Protein AF-A0A538NHU9-F1 (afdb_monomer_lite)

Secondary structure (DSSP, 8-state):
--SSSSSHHHHHHHHHHHHHHHHS-SHHHHHHHHHHHHHHHHHHHHHHHHHHHHHHHHHHHHHHHHGGGS-HHHHHHHTTGGGSS-HHHHHHHHHHHHHTTSPPTTTTTTTTTS-GGGHHHHHHHHHHSTT--TTSTTHHHHHHHHHHHHTTPPPPS--HHHHHHHHHHH--

Sequence (172 aa):
MNAFILVMVPLLAGAGVFLVRWFVSPYPIYMQIRRELDTLTDAKQDERAKAVEGCFERSAAVLKQHGSVLLPFHALSRAEGHRLESNEEVAEVCNLIHGAGYDHPFEGISPGYVPEKDWLSFLKYVKHGPNIDPEQGRDYIDAADRWRQDHDYPLPPDDAGYVSLVERTLLR

pLDDT: mean 80.62, std 16.64, range [37.94, 96.88]

Structure (mmCIF, N/CA/C/O backbone):
data_AF-A0A538NHU9-F1
#
_entry.id   AF-A0A538NHU9-F1
#
loop_
_atom_site.group_PDB
_atom_site.id
_atom_site.type_symbol
_atom_site.label_atom_id
_atom_site.label_alt_id
_atom_site.label_comp_id
_atom_site.label_asym_id
_atom_site.label_entity_id
_atom_site.label_seq_id
_atom_site.pdbx_PDB_ins_code
_atom_site.Cartn_x
_atom_site.Cartn_y
_atom_site.Cartn_z
_atom_site.occupancy
_atom_site.B_iso_or_equiv
_atom_site.auth_seq_id
_atom_site.auth_comp_id
_atom_site.auth_asym_id
_atom_site.auth_atom_id
_atom_site.pdbx_PDB_model_num
ATOM 1 N N . MET A 1 1 ? -32.900 39.779 76.997 1.00 39.31 1 MET A N 1
ATOM 2 C CA . MET A 1 1 ? -32.757 40.525 75.727 1.00 39.31 1 MET A CA 1
ATOM 3 C C . MET A 1 1 ? -31.577 39.970 74.931 1.00 39.31 1 MET A C 1
ATOM 5 O O . MET A 1 1 ? -30.434 40.210 75.280 1.00 39.31 1 MET A O 1
ATOM 9 N N . ASN A 1 2 ? -31.898 39.137 73.938 1.00 46.47 2 ASN A N 1
ATOM 10 C CA . ASN A 1 2 ? -31.288 38.937 72.613 1.00 46.47 2 ASN A CA 1
ATOM 11 C C . ASN A 1 2 ? -29.815 39.334 72.367 1.00 46.47 2 ASN A C 1
ATOM 13 O O . ASN A 1 2 ? -29.564 40.280 71.630 1.00 46.47 2 ASN A O 1
ATOM 17 N N . ALA A 1 3 ? -28.850 38.550 72.858 1.00 47.34 3 ALA A N 1
ATOM 18 C CA . ALA A 1 3 ? -27.457 38.623 72.379 1.00 47.34 3 ALA A CA 1
ATOM 19 C C . ALA A 1 3 ? -26.961 37.335 71.686 1.00 47.34 3 ALA A C 1
ATOM 21 O O . ALA A 1 3 ? -25.994 37.377 70.935 1.00 47.34 3 ALA A O 1
ATOM 22 N N . PHE A 1 4 ? -27.639 36.196 71.868 1.00 39.75 4 PHE A N 1
ATOM 23 C CA . PHE A 1 4 ? -27.183 34.907 71.320 1.00 39.75 4 PHE A CA 1
ATOM 24 C C . PHE A 1 4 ? -27.689 34.585 69.906 1.00 39.75 4 PHE A C 1
ATOM 26 O O . PHE A 1 4 ? -27.124 33.728 69.234 1.00 39.75 4 PHE A O 1
ATOM 33 N N . ILE A 1 5 ? -28.723 35.280 69.422 1.00 43.34 5 ILE A N 1
ATOM 34 C CA . ILE A 1 5 ? -29.344 34.981 68.118 1.00 43.34 5 ILE A CA 1
ATOM 35 C C . ILE A 1 5 ? -28.567 35.620 66.947 1.00 43.34 5 ILE A C 1
ATOM 37 O O . ILE A 1 5 ? -28.675 35.166 65.814 1.00 43.34 5 ILE A O 1
ATOM 41 N N . LEU A 1 6 ? -27.713 36.618 67.203 1.00 43.97 6 LEU A N 1
ATOM 42 C CA . LEU A 1 6 ? -27.019 37.376 66.149 1.00 43.97 6 LEU A CA 1
ATOM 43 C C . LEU A 1 6 ? -25.653 36.810 65.724 1.00 43.97 6 LEU A C 1
ATOM 45 O O . LEU A 1 6 ? -25.142 37.210 64.684 1.00 43.97 6 LEU A O 1
ATOM 49 N N . VAL A 1 7 ? -25.075 35.861 66.470 1.00 41.50 7 VAL A N 1
ATOM 50 C CA . VAL A 1 7 ? -23.736 35.304 66.164 1.00 41.50 7 VAL A CA 1
ATOM 51 C C . VAL A 1 7 ? -23.804 33.967 65.411 1.00 41.50 7 VAL A C 1
ATOM 53 O O . VAL A 1 7 ? -22.845 33.581 64.750 1.00 41.50 7 VAL A O 1
ATOM 56 N N . MET A 1 8 ? -24.946 33.271 65.433 1.00 37.94 8 MET A N 1
ATOM 57 C CA . MET A 1 8 ? -25.092 31.969 64.758 1.00 37.94 8 MET A CA 1
ATOM 58 C C . MET A 1 8 ? -25.470 32.064 63.273 1.00 37.94 8 MET A C 1
ATOM 60 O O . MET A 1 8 ? -25.275 31.108 62.526 1.00 37.94 8 MET A O 1
ATOM 64 N N . VAL A 1 9 ? -25.974 33.212 62.814 1.00 44.16 9 VAL A N 1
ATOM 65 C CA . VAL A 1 9 ? -26.428 33.380 61.422 1.00 44.16 9 VAL A CA 1
ATOM 66 C C . VAL A 1 9 ? -25.270 33.504 60.408 1.00 44.16 9 VAL A C 1
ATOM 68 O O . VAL A 1 9 ? -25.383 32.908 59.337 1.00 44.16 9 VAL A O 1
ATOM 71 N N . PRO A 1 10 ? -24.124 34.164 60.694 1.00 44.53 10 PRO A N 1
ATOM 72 C CA . PRO A 1 10 ? -23.045 34.268 59.703 1.00 44.53 10 PRO A CA 1
ATOM 73 C C . PRO A 1 10 ? -22.237 32.972 59.520 1.00 44.53 10 PRO A C 1
ATOM 75 O O . PRO A 1 10 ? -21.690 32.738 58.445 1.00 44.53 10 PRO A O 1
ATOM 78 N N . LEU A 1 11 ? -22.158 32.116 60.548 1.00 45.56 11 LEU A N 1
ATOM 79 C CA . LEU A 1 11 ? -21.316 30.910 60.520 1.00 45.56 11 LEU A CA 1
ATOM 80 C C . LEU A 1 11 ? -21.948 29.740 59.750 1.00 45.56 11 LEU A C 1
ATOM 82 O O . LEU A 1 11 ? -21.228 28.944 59.151 1.00 45.56 11 LEU A O 1
ATOM 86 N N . LEU A 1 12 ? -23.280 29.662 59.692 1.00 48.00 12 LEU A N 1
ATOM 87 C CA . LEU A 1 12 ? -23.984 28.618 58.934 1.00 48.00 12 LEU A CA 1
ATOM 88 C C . LEU A 1 12 ? -24.098 28.936 57.433 1.00 48.00 12 LEU A C 1
ATOM 90 O O . LEU A 1 12 ? -24.125 28.018 56.616 1.00 48.00 12 LEU A O 1
ATOM 94 N N . ALA A 1 13 ? -24.090 30.217 57.049 1.00 49.75 13 ALA A N 1
ATOM 95 C CA . ALA A 1 13 ? -24.134 30.622 55.642 1.00 49.75 13 ALA A CA 1
ATOM 96 C C . ALA A 1 13 ? -22.802 30.370 54.902 1.00 49.75 13 ALA A C 1
ATOM 98 O O . ALA A 1 13 ? -22.808 30.045 53.716 1.00 49.75 13 ALA A O 1
ATOM 99 N N . GLY A 1 14 ? -21.660 30.463 55.596 1.00 46.00 14 GLY A N 1
ATOM 100 C CA . GLY A 1 14 ? -20.335 30.210 55.010 1.00 46.00 14 GLY A CA 1
ATOM 101 C C . GLY A 1 14 ? -20.019 28.725 54.791 1.00 46.00 14 GLY A C 1
ATOM 102 O O . GLY A 1 14 ? -19.407 28.365 53.786 1.00 46.00 14 GLY A O 1
ATOM 103 N N . ALA A 1 15 ? -20.480 27.845 55.685 1.00 47.72 15 ALA A N 1
ATOM 104 C CA . ALA A 1 15 ? -20.242 26.402 55.578 1.00 47.72 15 ALA A CA 1
ATOM 105 C C . ALA A 1 15 ? -21.036 25.746 54.430 1.00 47.72 15 ALA A C 1
ATOM 107 O O . ALA A 1 15 ? -20.557 24.798 53.807 1.00 47.72 15 ALA A O 1
ATOM 108 N N . GLY A 1 16 ? -22.218 26.281 54.100 1.00 47.41 16 GLY A N 1
ATOM 109 C CA . GLY A 1 16 ? -23.036 25.790 52.988 1.00 47.41 16 GLY A CA 1
ATOM 110 C C . GLY A 1 16 ? -22.384 25.999 51.617 1.00 47.41 16 GLY A C 1
ATOM 111 O O . GLY A 1 16 ? -22.405 25.100 50.781 1.00 47.41 16 GLY A O 1
ATOM 112 N N . VAL A 1 17 ? -21.734 27.145 51.393 1.00 50.47 17 VAL A N 1
ATOM 113 C CA . VAL A 1 17 ? -21.107 27.469 50.095 1.00 50.47 17 VAL A CA 1
ATOM 114 C C . VAL A 1 17 ? -19.841 26.637 49.848 1.00 50.47 17 VAL A C 1
ATOM 116 O O . VAL A 1 17 ? -19.588 26.216 48.718 1.00 50.47 17 VAL A O 1
ATOM 119 N N . PHE A 1 18 ? -19.077 26.323 50.900 1.00 40.81 18 PHE A N 1
ATOM 120 C CA . PHE A 1 18 ? -17.883 25.476 50.789 1.00 40.81 18 PHE A CA 1
ATOM 121 C C . PHE A 1 18 ? -18.207 23.994 50.547 1.00 40.81 18 PHE A C 1
ATOM 123 O O . PHE A 1 18 ? -17.476 23.326 49.817 1.00 40.81 18 PHE A O 1
ATOM 130 N N . LEU A 1 19 ? -19.320 23.481 51.081 1.00 46.28 19 LEU A N 1
ATOM 131 C CA . LEU A 1 19 ? -19.721 22.087 50.857 1.00 46.28 19 LEU A CA 1
ATOM 132 C C . LEU A 1 19 ? -20.309 21.855 49.458 1.00 46.28 19 LEU A C 1
ATOM 134 O O . LEU A 1 19 ? -20.048 20.812 48.863 1.00 46.28 19 LEU A O 1
ATOM 138 N N . VAL A 1 20 ? -21.010 22.835 48.876 1.00 48.41 20 VAL A N 1
ATOM 139 C CA . VAL A 1 20 ? -21.551 22.726 47.505 1.00 48.41 20 VAL A CA 1
ATOM 140 C C . VAL A 1 20 ? -20.434 22.660 46.452 1.00 48.41 20 VAL A C 1
ATOM 142 O O . VAL A 1 20 ? -20.573 21.960 45.451 1.00 48.41 20 VAL A O 1
ATOM 145 N N . ARG A 1 21 ? -19.289 23.317 46.690 1.00 45.94 21 ARG A N 1
ATOM 146 C CA . ARG A 1 21 ? -18.124 23.276 45.785 1.00 45.94 21 ARG A CA 1
ATOM 147 C C . ARG A 1 21 ? -17.360 21.941 45.838 1.00 45.94 21 ARG A C 1
ATOM 149 O O . ARG A 1 21 ? -16.655 21.633 44.885 1.00 45.94 21 ARG A O 1
ATOM 156 N N . TRP A 1 22 ? -17.502 21.160 46.914 1.00 47.59 22 TRP A N 1
ATOM 157 C CA . TRP A 1 22 ? -16.793 19.885 47.112 1.00 47.59 22 TRP A CA 1
ATOM 158 C C . TRP A 1 22 ? -17.661 18.648 46.814 1.00 47.59 22 TRP A C 1
ATOM 160 O O . TRP A 1 22 ? -17.131 17.604 46.442 1.00 47.59 22 TRP A O 1
ATOM 170 N N . PHE A 1 23 ? -18.994 18.750 46.941 1.00 46.00 23 PHE A N 1
ATOM 171 C CA . PHE A 1 23 ? -19.915 17.615 46.749 1.00 46.00 23 PHE A CA 1
ATOM 172 C C . PHE A 1 23 ? -20.328 17.340 45.299 1.00 46.00 23 PHE A C 1
ATOM 174 O O . PHE A 1 23 ? -20.816 16.247 45.008 1.00 46.00 23 PHE A O 1
ATOM 181 N N . VAL A 1 24 ? -20.098 18.270 44.366 1.00 53.88 24 VAL A N 1
ATOM 182 C CA . VAL A 1 24 ? -20.153 17.949 42.933 1.00 53.88 24 VAL A CA 1
ATOM 183 C C . VAL A 1 24 ? -18.843 17.253 42.587 1.00 53.88 24 VAL A C 1
ATOM 185 O O . VAL A 1 24 ? -17.919 17.854 42.045 1.00 53.88 24 VAL A O 1
ATOM 188 N N . SER A 1 25 ? -18.737 15.985 42.989 1.00 52.72 25 SER A N 1
ATOM 189 C CA . SER A 1 25 ? -17.649 15.119 42.557 1.00 52.72 25 SER A CA 1
ATOM 190 C C . SER A 1 25 ? -17.543 15.244 41.032 1.00 52.72 25 SER A C 1
ATOM 192 O O . SER A 1 25 ? -18.542 15.033 40.343 1.00 52.72 25 SER A O 1
ATOM 194 N N . PRO A 1 26 ? -16.377 15.596 40.469 1.00 64.25 26 PRO A N 1
ATOM 195 C CA . PRO A 1 26 ? -16.193 15.640 39.021 1.00 64.25 26 PRO A CA 1
ATOM 196 C C . PRO A 1 26 ? -16.264 14.240 38.392 1.00 64.25 26 PRO A C 1
ATOM 198 O O . PRO A 1 26 ? -16.202 14.112 37.177 1.00 64.25 26 PRO A O 1
ATOM 201 N N . TYR A 1 27 ? -16.414 13.185 39.199 1.00 72.06 27 TYR A N 1
ATOM 202 C CA . TYR A 1 27 ? -16.446 11.793 38.772 1.00 72.06 27 TYR A CA 1
ATOM 203 C C . TYR A 1 27 ? -17.583 11.439 37.795 1.00 72.06 27 TYR A C 1
ATOM 205 O O . TYR A 1 27 ? -17.269 10.863 36.761 1.00 72.06 27 TYR A O 1
ATOM 213 N N . PRO A 1 28 ? -18.872 11.773 38.022 1.00 77.75 28 PRO A N 1
ATOM 214 C CA . PRO A 1 28 ? -19.931 11.585 37.024 1.00 77.75 28 PRO A CA 1
ATOM 215 C C . PRO A 1 28 ? -19.646 12.298 35.698 1.00 77.75 28 PRO A C 1
ATOM 217 O O . PRO A 1 28 ? -19.844 11.701 34.645 1.00 77.75 28 PRO A O 1
ATOM 220 N N . ILE A 1 29 ? -19.128 13.531 35.743 1.00 79.50 29 ILE A N 1
ATOM 221 C CA . ILE A 1 29 ? -18.766 14.300 34.541 1.00 79.50 29 ILE A CA 1
ATOM 222 C C . ILE A 1 29 ? -17.595 13.620 33.818 1.00 79.50 29 ILE A C 1
ATOM 224 O O . ILE A 1 29 ? -17.654 13.394 32.617 1.00 79.50 29 ILE A O 1
ATOM 228 N N . TYR A 1 30 ? -16.558 13.217 34.553 1.00 79.31 30 TYR A N 1
ATOM 229 C CA . TYR A 1 30 ? -15.419 12.467 34.026 1.00 79.31 30 TYR A CA 1
ATOM 230 C C . TYR A 1 30 ? -15.839 11.121 33.417 1.00 79.31 30 TYR A C 1
ATOM 232 O O . TYR A 1 30 ? -15.390 10.779 32.331 1.00 79.31 30 TYR A O 1
ATOM 240 N N . MET A 1 31 ? -16.719 10.367 34.081 1.00 84.31 31 MET A N 1
ATOM 241 C CA . MET A 1 31 ? -17.234 9.089 33.580 1.00 84.31 31 MET A CA 1
ATOM 242 C C . MET A 1 31 ? -18.098 9.271 32.331 1.00 84.31 31 MET A C 1
ATOM 244 O O . MET A 1 31 ? -18.058 8.418 31.450 1.00 84.31 31 MET A O 1
ATOM 248 N N . GLN A 1 32 ? -18.857 10.366 32.235 1.00 85.00 32 GLN A N 1
ATOM 249 C CA . GLN A 1 32 ? -19.596 10.708 31.022 1.00 85.00 32 GLN A CA 1
ATOM 250 C C . GLN A 1 32 ? -18.643 11.049 29.871 1.00 85.00 32 GLN A C 1
ATOM 252 O O . GLN A 1 32 ? -18.757 10.444 28.812 1.00 85.00 32 GLN A O 1
ATOM 257 N N . ILE A 1 33 ? -17.656 11.923 30.101 1.00 83.62 33 ILE A N 1
ATOM 258 C CA . ILE A 1 33 ? -16.632 12.273 29.101 1.00 83.62 33 ILE A CA 1
ATOM 259 C C . ILE A 1 33 ? -15.869 11.026 28.649 1.00 83.62 33 ILE A C 1
ATOM 261 O O . ILE A 1 33 ? -15.608 10.855 27.464 1.00 83.62 33 ILE A O 1
ATOM 265 N N . ARG A 1 34 ? -15.527 10.132 29.582 1.00 84.81 34 ARG A N 1
ATOM 266 C CA . ARG A 1 34 ? -14.839 8.880 29.269 1.00 84.81 34 ARG A CA 1
ATOM 267 C C . ARG A 1 34 ? -15.693 7.973 28.389 1.00 84.81 34 ARG A C 1
ATOM 269 O O . ARG A 1 34 ? -15.190 7.489 27.392 1.00 84.81 34 ARG A O 1
ATOM 276 N N . ARG A 1 35 ? -16.980 7.800 28.708 1.00 83.88 35 ARG A N 1
ATOM 277 C CA . ARG A 1 35 ? -17.905 7.023 27.867 1.00 83.88 35 ARG A CA 1
ATOM 278 C C . ARG A 1 35 ? -18.077 7.636 26.483 1.00 83.88 35 ARG A C 1
ATOM 280 O O . ARG A 1 35 ? -18.072 6.900 25.511 1.00 83.88 35 ARG A O 1
ATOM 287 N N . GLU A 1 36 ? -18.218 8.957 26.389 1.00 86.19 36 GLU A N 1
ATOM 288 C CA . GLU A 1 36 ? -18.297 9.651 25.099 1.00 86.19 36 GLU A CA 1
ATOM 289 C C . GLU A 1 36 ? -17.011 9.431 24.286 1.00 86.19 36 GLU A C 1
ATOM 291 O O . GLU A 1 36 ? -17.084 9.065 23.115 1.00 86.19 36 GLU A O 1
ATOM 296 N N . LEU A 1 37 ? -15.838 9.547 24.915 1.00 87.81 37 LEU A N 1
ATOM 297 C CA . LEU A 1 37 ? -14.551 9.271 24.276 1.00 87.81 37 LEU A CA 1
ATOM 298 C C . LEU A 1 37 ? -14.424 7.810 23.824 1.00 87.81 37 LEU A C 1
ATOM 300 O O . LEU A 1 37 ? -13.960 7.567 22.712 1.00 87.81 37 LEU A O 1
ATOM 304 N N . ASP A 1 38 ? -14.863 6.858 24.648 1.00 86.56 38 ASP A N 1
ATOM 305 C CA . ASP A 1 38 ? -14.876 5.433 24.308 1.00 86.56 38 ASP A CA 1
ATOM 306 C C . ASP A 1 38 ? -15.790 5.197 23.089 1.00 86.56 38 ASP A C 1
ATOM 308 O O . ASP A 1 38 ? -15.345 4.639 22.093 1.00 86.56 38 ASP A O 1
ATOM 312 N N . THR A 1 39 ? -17.015 5.744 23.079 1.00 87.94 39 THR A N 1
ATOM 313 C CA . THR A 1 39 ? -17.939 5.601 21.934 1.00 87.94 39 THR A CA 1
ATOM 314 C C . THR A 1 39 ? -17.425 6.244 20.647 1.00 87.94 39 THR A C 1
ATOM 316 O O . THR A 1 39 ? -17.648 5.711 19.563 1.00 87.94 39 THR A O 1
ATOM 319 N N . LEU A 1 40 ? -16.726 7.380 20.744 1.00 86.00 40 LEU A N 1
ATOM 320 C CA . LEU A 1 40 ? -16.084 8.018 19.594 1.00 86.00 40 LEU A CA 1
ATOM 321 C C . LEU A 1 40 ? -14.907 7.184 19.082 1.00 86.00 40 LEU A C 1
ATOM 323 O O . LEU A 1 40 ? -14.675 7.126 17.877 1.00 86.00 40 LEU A O 1
ATOM 327 N N . THR A 1 41 ? -14.173 6.541 19.991 1.00 86.44 41 THR A N 1
ATOM 328 C CA . THR A 1 41 ? -13.062 5.650 19.644 1.00 86.44 41 THR A CA 1
ATOM 329 C C . THR A 1 41 ? -13.579 4.407 18.926 1.00 86.44 41 THR A C 1
ATOM 331 O O . THR A 1 41 ? -13.057 4.082 17.863 1.00 86.44 41 THR A O 1
ATOM 334 N N . ASP A 1 42 ? -14.634 3.776 19.444 1.00 89.62 42 ASP A N 1
ATOM 335 C CA . ASP A 1 42 ? -15.276 2.610 18.826 1.00 89.62 42 ASP A CA 1
ATOM 336 C C . ASP A 1 42 ? -15.832 2.957 17.437 1.00 89.62 42 ASP A C 1
ATOM 338 O O . ASP A 1 42 ? -15.538 2.276 16.457 1.00 89.62 42 ASP A O 1
ATOM 342 N N . ALA A 1 43 ? -16.557 4.076 17.315 1.00 89.25 43 ALA A N 1
ATOM 343 C CA . ALA A 1 43 ? -17.087 4.530 16.029 1.00 89.25 43 ALA A CA 1
ATOM 344 C C . ALA A 1 43 ? -15.971 4.791 15.005 1.00 89.25 43 ALA A C 1
ATOM 346 O O . ALA A 1 43 ? -16.094 4.410 13.842 1.00 89.25 43 ALA A O 1
ATOM 347 N N . LYS A 1 44 ? -14.854 5.389 15.439 1.00 88.69 44 LYS A N 1
ATOM 348 C CA . LYS A 1 44 ? -13.698 5.621 14.569 1.00 88.69 44 LYS A CA 1
ATOM 349 C C . LYS A 1 44 ? -13.022 4.314 14.145 1.00 88.69 44 LYS A C 1
ATOM 351 O O . LYS A 1 44 ? -12.579 4.199 13.005 1.00 88.69 44 LYS A O 1
ATOM 356 N N . GLN A 1 45 ? -12.936 3.329 15.039 1.00 88.94 45 GLN A N 1
ATOM 357 C CA . GLN A 1 45 ? -12.415 2.003 14.700 1.00 88.94 45 GLN A CA 1
ATOM 358 C C . GLN A 1 45 ? -13.299 1.301 13.664 1.00 88.94 45 GLN A C 1
ATOM 360 O O . GLN A 1 45 ? -12.770 0.752 12.699 1.00 88.94 45 GLN A O 1
ATOM 365 N N . ASP A 1 46 ? -14.622 1.383 13.810 1.00 91.12 46 ASP A N 1
ATOM 366 C CA . ASP A 1 46 ? -15.575 0.828 12.843 1.00 91.12 46 ASP A CA 1
ATOM 367 C C . ASP A 1 46 ? -15.468 1.504 11.467 1.00 91.12 46 ASP A C 1
ATOM 369 O O . ASP A 1 46 ? -15.545 0.838 10.431 1.00 91.12 46 ASP A O 1
ATOM 373 N N . GLU A 1 47 ? -15.298 2.828 11.428 1.00 91.69 47 GLU A N 1
ATOM 374 C CA . GLU A 1 47 ? -15.091 3.573 10.180 1.00 91.69 47 GLU A CA 1
ATOM 375 C C . GLU A 1 47 ? -13.788 3.170 9.490 1.00 91.69 47 GLU A C 1
ATOM 377 O O . GLU A 1 47 ? -13.794 2.881 8.290 1.00 91.69 47 GLU A O 1
ATOM 382 N N . ARG A 1 48 ? -12.696 3.061 10.255 1.00 91.19 48 ARG A N 1
ATOM 383 C CA . ARG A 1 48 ? -11.412 2.563 9.756 1.00 91.19 48 ARG A CA 1
ATOM 384 C C . ARG A 1 48 ? -11.540 1.149 9.188 1.00 91.19 48 ARG A C 1
ATOM 386 O O . ARG A 1 48 ? -11.080 0.900 8.076 1.00 91.19 48 ARG A O 1
ATOM 393 N N . ALA A 1 49 ? -12.176 0.233 9.919 1.00 92.12 49 ALA A N 1
ATOM 394 C CA . ALA A 1 49 ? -12.347 -1.150 9.477 1.00 92.12 49 ALA A CA 1
ATOM 395 C C . ALA A 1 49 ? -13.103 -1.218 8.140 1.00 92.12 49 ALA A C 1
ATOM 397 O O . ALA A 1 49 ? -12.662 -1.897 7.215 1.00 92.12 49 ALA A O 1
ATOM 398 N N . LYS A 1 50 ? -14.178 -0.432 7.990 1.00 93.88 50 LYS A N 1
ATOM 399 C CA . LYS A 1 50 ? -14.926 -0.320 6.726 1.00 93.88 50 LYS A CA 1
ATOM 400 C C . LYS A 1 50 ? -14.090 0.275 5.594 1.00 93.88 50 LYS A C 1
ATOM 402 O O . LYS A 1 50 ? -14.229 -0.152 4.448 1.00 93.88 50 LYS A O 1
ATOM 407 N N . ALA A 1 51 ? -13.249 1.268 5.885 1.00 93.56 51 ALA A N 1
ATOM 408 C CA . ALA A 1 51 ? -12.377 1.882 4.888 1.00 93.56 51 ALA A CA 1
ATOM 409 C C . ALA A 1 51 ? -11.327 0.886 4.369 1.00 93.56 51 ALA A C 1
ATOM 411 O O . ALA A 1 51 ? -11.155 0.756 3.153 1.00 93.56 51 ALA A O 1
ATOM 412 N N . VAL A 1 52 ? -10.687 0.148 5.280 1.00 95.50 52 VAL A N 1
ATOM 413 C CA . VAL A 1 52 ? -9.722 -0.917 4.972 1.00 95.50 52 VAL A CA 1
ATOM 414 C C . VAL A 1 52 ? -10.388 -2.033 4.170 1.00 95.50 52 VAL A C 1
ATOM 416 O O . VAL A 1 52 ? -9.929 -2.347 3.071 1.00 95.50 52 VAL A O 1
ATOM 419 N N . GLU A 1 53 ? -11.494 -2.590 4.669 1.00 95.12 53 GLU A N 1
ATOM 420 C CA . GLU A 1 53 ? -12.221 -3.680 4.011 1.00 95.12 53 GLU A CA 1
ATOM 421 C C . GLU A 1 53 ? -12.689 -3.263 2.614 1.00 95.12 53 GLU A C 1
ATOM 423 O O . GLU A 1 53 ? -12.387 -3.936 1.629 1.00 95.12 53 GLU A O 1
ATOM 428 N N . GLY A 1 54 ? -13.318 -2.092 2.487 1.00 94.44 54 GLY A N 1
ATOM 429 C CA . GLY A 1 54 ? -13.774 -1.589 1.195 1.00 94.44 54 GLY A CA 1
ATOM 430 C C . GLY A 1 54 ? -12.629 -1.335 0.207 1.00 94.44 54 GLY A C 1
ATOM 431 O O . GLY A 1 54 ? -12.787 -1.563 -0.994 1.00 94.44 54 GLY A O 1
ATOM 432 N N . CYS A 1 55 ? -11.469 -0.863 0.676 1.00 96.12 55 CYS A N 1
ATOM 433 C CA . CYS A 1 55 ? -10.279 -0.695 -0.165 1.00 96.12 55 CYS A CA 1
ATOM 434 C C . CYS A 1 55 ? -9.722 -2.048 -0.632 1.00 96.12 55 CYS A C 1
ATOM 436 O O . CYS A 1 55 ? -9.411 -2.223 -1.816 1.00 96.12 55 CYS A O 1
ATOM 438 N N . PHE A 1 56 ? -9.656 -3.026 0.270 1.00 96.44 56 PHE A N 1
ATOM 439 C CA . PHE A 1 56 ? -9.250 -4.387 -0.054 1.00 96.44 56 PHE A CA 1
ATOM 440 C C . PHE A 1 56 ? -10.190 -5.030 -1.080 1.00 96.44 56 PHE A C 1
ATOM 442 O O . PHE A 1 56 ? -9.714 -5.526 -2.099 1.00 96.44 56 PHE A O 1
ATOM 449 N N . GLU A 1 57 ? -11.508 -4.967 -0.880 1.00 95.81 57 GLU A N 1
ATOM 450 C CA . GLU A 1 57 ? -12.490 -5.549 -1.802 1.00 95.81 57 GLU A CA 1
ATOM 451 C C . GLU A 1 57 ? -12.363 -4.974 -3.216 1.00 95.81 57 GLU A C 1
ATOM 453 O O . GLU A 1 57 ? -12.346 -5.721 -4.200 1.00 95.81 57 GLU A O 1
ATOM 458 N N . ARG A 1 58 ? -12.207 -3.648 -3.334 1.00 95.31 58 ARG A N 1
ATOM 459 C CA . ARG A 1 58 ? -11.967 -2.988 -4.627 1.00 95.31 58 ARG A CA 1
ATOM 460 C C . ARG A 1 58 ? -10.647 -3.437 -5.253 1.00 95.31 58 ARG A C 1
ATOM 462 O O . ARG A 1 58 ? -10.618 -3.738 -6.446 1.00 95.31 58 ARG A O 1
ATOM 469 N N . SER A 1 59 ? -9.577 -3.535 -4.462 1.00 92.50 59 SER A N 1
ATOM 470 C CA . SER A 1 59 ? -8.264 -4.003 -4.932 1.00 92.50 59 SER A CA 1
ATOM 471 C C . SER A 1 59 ? -8.341 -5.442 -5.447 1.00 92.50 59 SER A C 1
ATOM 473 O O . SER A 1 59 ? -7.890 -5.743 -6.554 1.00 92.50 59 SER A O 1
ATOM 475 N N . ALA A 1 60 ? -8.974 -6.330 -4.680 1.00 91.75 60 ALA A N 1
ATOM 476 C CA . ALA A 1 60 ? -9.166 -7.730 -5.030 1.00 91.75 60 ALA A CA 1
ATOM 477 C C . ALA A 1 60 ? -10.039 -7.889 -6.284 1.00 91.75 60 ALA A C 1
ATOM 479 O O . ALA A 1 60 ? -9.731 -8.712 -7.147 1.00 91.75 60 ALA A O 1
ATOM 480 N N . ALA A 1 61 ? -11.093 -7.080 -6.436 1.00 92.19 61 ALA A N 1
ATOM 481 C CA . ALA A 1 61 ? -11.926 -7.078 -7.637 1.00 92.19 61 ALA A CA 1
ATOM 482 C C . ALA A 1 61 ? -11.117 -6.704 -8.891 1.00 92.19 61 ALA A C 1
ATOM 484 O O . ALA A 1 61 ? -11.206 -7.395 -9.910 1.00 92.19 61 ALA A O 1
ATOM 485 N N . VAL A 1 62 ? -10.275 -5.670 -8.796 1.00 89.75 62 VAL A N 1
ATOM 486 C CA . VAL A 1 62 ? -9.376 -5.246 -9.879 1.00 89.75 62 VAL A CA 1
ATOM 487 C C . VAL A 1 62 ? -8.374 -6.354 -10.230 1.00 89.75 62 VAL A C 1
ATOM 489 O O . VAL A 1 62 ? -8.207 -6.685 -11.407 1.00 89.75 62 VAL A O 1
ATOM 492 N N . LEU A 1 63 ? -7.752 -6.983 -9.229 1.00 89.19 63 LEU A N 1
ATOM 493 C CA . LEU A 1 63 ? -6.810 -8.088 -9.441 1.00 89.19 63 LEU A CA 1
ATOM 494 C C . LEU A 1 63 ? -7.478 -9.309 -10.070 1.00 89.19 63 LEU A C 1
ATOM 496 O O . LEU A 1 63 ? -6.928 -9.922 -10.982 1.00 89.19 63 LEU A O 1
ATOM 500 N N . LYS A 1 64 ? -8.692 -9.647 -9.638 1.00 88.81 64 LYS A N 1
ATOM 501 C CA . LYS A 1 64 ? -9.459 -10.759 -10.202 1.00 88.81 64 LYS A CA 1
ATOM 502 C C . LYS A 1 64 ? -9.845 -10.510 -11.660 1.00 88.81 64 LYS A C 1
ATOM 504 O O . LYS A 1 64 ? -9.826 -11.446 -12.456 1.00 88.81 64 LYS A O 1
ATOM 509 N N . GLN A 1 65 ? -10.184 -9.271 -12.015 1.00 85.25 65 GLN A N 1
ATOM 510 C CA . GLN A 1 65 ? -10.581 -8.907 -13.375 1.00 85.25 65 GLN A CA 1
ATOM 511 C C . GLN A 1 65 ? -9.404 -8.925 -14.359 1.00 85.25 65 GLN A C 1
ATOM 513 O O . GLN A 1 65 ? -9.570 -9.352 -15.500 1.00 85.25 65 GLN A O 1
ATOM 518 N N . HIS A 1 66 ? -8.228 -8.462 -13.931 1.00 77.62 66 HIS A N 1
ATOM 519 C CA . HIS A 1 66 ? -7.053 -8.321 -14.799 1.00 77.62 66 HIS A CA 1
ATOM 520 C C . HIS A 1 66 ? -6.030 -9.462 -14.660 1.00 77.62 66 HIS A C 1
ATOM 522 O O . HIS A 1 66 ? -5.061 -9.524 -15.421 1.00 77.62 66 HIS A O 1
ATOM 528 N N . GLY A 1 67 ? -6.258 -10.388 -13.725 1.00 70.25 67 GLY A N 1
ATOM 529 C CA . GLY A 1 67 ? -5.448 -11.582 -13.521 1.00 70.25 67 GLY A CA 1
ATOM 530 C C . GLY A 1 67 ? -3.979 -11.259 -13.257 1.00 70.25 67 GLY A C 1
ATOM 531 O O . GLY A 1 67 ? -3.637 -10.274 -12.608 1.00 70.25 67 GLY A O 1
ATOM 532 N N . SER A 1 68 ? -3.091 -12.088 -13.802 1.00 66.06 68 SER A N 1
ATOM 533 C CA . SER A 1 68 ? -1.645 -11.957 -13.626 1.00 66.06 68 SER A CA 1
ATOM 534 C C . SER A 1 68 ? -1.017 -10.828 -14.439 1.00 66.06 68 SER A C 1
ATOM 536 O O . SER A 1 68 ? 0.200 -10.764 -14.471 1.00 66.06 68 SER A O 1
ATOM 538 N N . VAL A 1 69 ? -1.771 -9.987 -15.151 1.00 72.12 69 VAL A N 1
ATOM 539 C CA . VAL A 1 69 ? -1.187 -8.895 -15.953 1.00 72.12 69 VAL A CA 1
ATOM 540 C C . VAL A 1 69 ? -0.935 -7.675 -15.072 1.00 72.12 69 VAL A C 1
ATOM 542 O O . VAL A 1 69 ? 0.133 -7.067 -15.130 1.00 72.12 69 VAL A O 1
ATOM 545 N N . LEU A 1 70 ? -1.883 -7.359 -14.191 1.00 77.75 70 LEU A N 1
ATOM 546 C CA . LEU A 1 70 ? -1.800 -6.195 -13.322 1.00 77.75 70 LEU A CA 1
ATOM 547 C C . LEU A 1 70 ? -0.961 -6.496 -12.072 1.00 77.75 70 LEU A C 1
ATOM 549 O O . LEU A 1 70 ? -1.087 -7.562 -11.470 1.00 77.75 70 LEU A O 1
ATOM 553 N N . LEU A 1 71 ? -0.102 -5.557 -11.675 1.00 86.38 71 LEU A N 1
ATOM 554 C CA . LEU A 1 71 ? 0.609 -5.646 -10.405 1.00 86.38 71 LEU A CA 1
ATOM 555 C C . LEU A 1 71 ? -0.295 -5.222 -9.234 1.00 86.38 71 LEU A C 1
ATOM 557 O O . LEU A 1 71 ? -1.115 -4.313 -9.399 1.00 86.38 71 LEU A O 1
ATOM 561 N N . PRO A 1 72 ? -0.122 -5.819 -8.040 1.00 89.75 72 PRO A N 1
ATOM 562 C CA . PRO A 1 72 ? -0.874 -5.447 -6.838 1.00 89.75 72 PRO A CA 1
ATOM 563 C C . PRO A 1 72 ? -0.793 -3.966 -6.457 1.00 89.75 72 PRO A C 1
ATOM 565 O O . PRO A 1 72 ? -1.789 -3.419 -5.987 1.00 89.75 72 PRO A O 1
ATOM 568 N N . PHE A 1 73 ? 0.321 -3.281 -6.746 1.00 91.81 73 PHE A N 1
ATOM 569 C CA . PHE A 1 73 ? 0.420 -1.828 -6.558 1.00 91.81 73 PHE A CA 1
ATOM 570 C C . PHE A 1 73 ? -0.636 -1.055 -7.363 1.00 91.81 73 PHE A C 1
ATOM 572 O O . PHE A 1 73 ? -1.332 -0.195 -6.825 1.00 91.81 73 PHE A O 1
ATOM 579 N N . HIS A 1 74 ? -0.807 -1.384 -8.647 1.00 90.19 74 HIS A N 1
ATOM 580 C CA . HIS A 1 74 ? -1.790 -0.713 -9.502 1.00 90.19 74 HIS A CA 1
ATOM 581 C C . HIS A 1 74 ? -3.214 -0.963 -9.007 1.00 90.19 74 HIS A C 1
ATOM 583 O O . HIS A 1 74 ? -4.053 -0.065 -9.053 1.00 90.19 74 HIS A O 1
ATOM 589 N N . ALA A 1 75 ? -3.491 -2.175 -8.517 1.00 90.44 75 ALA A N 1
ATOM 590 C CA . ALA A 1 75 ? -4.787 -2.502 -7.940 1.00 90.44 75 ALA A CA 1
ATOM 591 C C . ALA A 1 75 ? -5.082 -1.668 -6.692 1.00 90.44 75 ALA A C 1
ATOM 593 O O . ALA A 1 75 ? -6.152 -1.070 -6.611 1.00 90.44 75 ALA A O 1
ATOM 594 N N . LEU A 1 76 ? -4.113 -1.566 -5.777 1.00 93.75 76 LEU A N 1
ATOM 595 C CA . LEU A 1 76 ? -4.210 -0.725 -4.585 1.00 93.75 76 LEU A CA 1
ATOM 596 C C . LEU A 1 76 ? -4.424 0.751 -4.951 1.00 93.75 76 LEU A C 1
ATOM 598 O O . LEU A 1 76 ? -5.255 1.438 -4.354 1.00 93.75 76 LEU A O 1
ATOM 602 N N . SER A 1 77 ? -3.706 1.243 -5.961 1.00 91.81 77 SER A N 1
ATOM 603 C CA . SER A 1 77 ? -3.833 2.629 -6.406 1.00 91.81 77 SER A CA 1
ATOM 604 C C . SER A 1 77 ? -5.211 2.925 -7.015 1.00 91.81 77 SER A C 1
ATOM 606 O O . SER A 1 77 ? -5.866 3.895 -6.620 1.00 91.81 77 SER A O 1
ATOM 608 N N . ARG A 1 78 ? -5.710 2.039 -7.893 1.00 90.38 78 ARG A N 1
ATOM 609 C CA . ARG A 1 78 ? -7.063 2.113 -8.483 1.00 90.38 78 ARG A CA 1
ATOM 610 C C . ARG A 1 78 ? -8.175 1.968 -7.448 1.00 90.38 78 ARG A C 1
ATOM 612 O O . ARG A 1 78 ? -9.236 2.562 -7.602 1.00 90.38 78 ARG A O 1
ATOM 619 N N . ALA A 1 79 ? -7.939 1.200 -6.387 1.00 91.62 79 ALA A N 1
ATOM 620 C CA . ALA A 1 79 ? -8.868 1.035 -5.273 1.00 91.62 79 ALA A CA 1
ATOM 621 C C . ALA A 1 79 ? -8.931 2.246 -4.327 1.00 91.62 79 ALA A C 1
ATOM 623 O O . ALA A 1 79 ? -9.664 2.211 -3.333 1.00 91.62 79 ALA A O 1
ATOM 624 N N . GLU A 1 80 ? -8.213 3.318 -4.672 1.00 91.44 80 GLU A N 1
ATOM 625 C CA . GLU A 1 80 ? -8.116 4.562 -3.922 1.00 91.44 80 GLU A CA 1
ATOM 626 C C . GLU A 1 80 ? -7.348 4.430 -2.599 1.00 91.44 80 GLU A C 1
ATOM 628 O O . GLU A 1 80 ? -7.658 5.124 -1.634 1.00 91.44 80 GLU A O 1
ATOM 633 N N . GLY A 1 81 ? -6.293 3.604 -2.546 1.00 91.94 81 GLY A N 1
ATOM 634 C CA . GLY A 1 81 ? -5.455 3.461 -1.344 1.00 91.94 81 GLY A CA 1
ATOM 635 C C . GLY A 1 81 ? -4.881 4.785 -0.806 1.00 91.94 81 GLY A C 1
ATOM 636 O O . GLY A 1 81 ? -4.647 4.919 0.389 1.00 91.94 81 GLY A O 1
ATOM 637 N N . HIS A 1 82 ? -4.737 5.809 -1.656 1.00 93.00 82 HIS A N 1
ATOM 638 C CA . HIS A 1 82 ? -4.326 7.166 -1.267 1.00 93.00 82 HIS A CA 1
ATOM 639 C C . HIS A 1 82 ? -5.348 7.918 -0.383 1.00 93.00 82 HIS A C 1
ATOM 641 O O . HIS A 1 82 ? -4.999 8.956 0.187 1.00 93.00 82 HIS A O 1
ATOM 647 N N . ARG A 1 83 ? -6.600 7.440 -0.290 1.00 93.38 83 ARG A N 1
ATOM 648 C CA . ARG A 1 83 ? -7.676 8.028 0.534 1.00 93.38 83 ARG A CA 1
ATOM 649 C C . ARG A 1 83 ? -7.738 7.463 1.954 1.00 93.38 83 ARG A C 1
ATOM 651 O O . ARG A 1 83 ? -8.520 7.982 2.743 1.00 93.38 83 ARG A O 1
ATOM 658 N N . LEU A 1 84 ? -6.941 6.441 2.272 1.00 94.56 84 LEU A N 1
ATOM 659 C CA . LEU A 1 84 ? -6.802 5.934 3.640 1.00 94.56 84 LEU A CA 1
ATOM 660 C C . LEU A 1 84 ? -6.207 7.017 4.557 1.00 94.56 84 LEU A C 1
ATOM 662 O O . LEU A 1 84 ? -5.528 7.946 4.098 1.00 94.56 84 LEU A O 1
ATOM 666 N N . GLU A 1 85 ? -6.486 6.924 5.854 1.00 93.69 85 GLU A N 1
ATOM 667 C CA . GLU A 1 85 ? -6.124 7.964 6.819 1.00 93.69 85 GLU A CA 1
ATOM 668 C C . GLU A 1 85 ? -4.702 7.802 7.354 1.00 93.69 85 GLU A C 1
ATOM 670 O O . GLU A 1 85 ? -4.074 8.795 7.737 1.00 93.69 85 GLU A O 1
ATOM 675 N N . SER A 1 86 ? -4.173 6.575 7.365 1.00 95.06 86 SER A N 1
ATOM 676 C CA . SER A 1 86 ? -2.882 6.280 7.986 1.00 95.06 86 SER A CA 1
ATOM 677 C C . SER A 1 86 ? -2.068 5.204 7.259 1.00 95.06 86 SER A C 1
ATOM 679 O O . SER A 1 86 ? -2.586 4.443 6.441 1.00 95.06 86 SER A O 1
ATOM 681 N N . ASN A 1 87 ? -0.764 5.135 7.555 1.00 94.94 87 ASN A N 1
ATOM 682 C CA . ASN A 1 87 ? 0.096 4.072 7.025 1.00 94.94 87 ASN A CA 1
ATOM 683 C C . ASN A 1 87 ? -0.298 2.700 7.583 1.00 94.94 87 ASN A C 1
ATOM 685 O O . ASN A 1 87 ? -0.162 1.707 6.879 1.00 94.94 87 ASN A O 1
ATOM 689 N N . GLU A 1 88 ? -0.822 2.641 8.810 1.00 95.25 88 GLU A N 1
ATOM 690 C 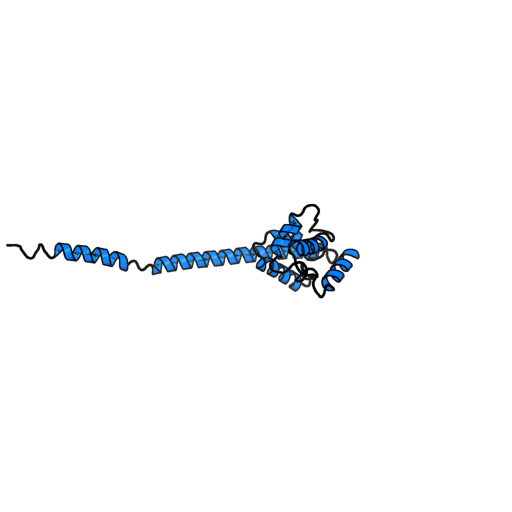CA . GLU A 1 88 ? -1.306 1.398 9.413 1.00 95.25 88 GLU A CA 1
ATOM 691 C C . GLU A 1 88 ? -2.486 0.821 8.623 1.00 95.25 88 GLU A C 1
ATOM 693 O O . GLU A 1 88 ? -2.541 -0.385 8.411 1.00 95.25 88 GLU A O 1
ATOM 698 N N . GLU A 1 89 ? -3.400 1.667 8.139 1.00 95.75 89 GLU A N 1
ATOM 699 C CA . GLU A 1 89 ? -4.488 1.234 7.253 1.00 95.75 89 GLU A CA 1
ATOM 700 C C . GLU A 1 89 ? -3.960 0.727 5.908 1.00 95.75 89 GLU A C 1
ATOM 702 O O . GLU A 1 89 ? -4.409 -0.306 5.413 1.00 95.75 89 GLU A O 1
ATOM 707 N N . VAL A 1 90 ? -2.977 1.420 5.321 1.00 96.88 90 VAL A N 1
ATOM 708 C CA . VAL A 1 90 ? -2.335 0.981 4.070 1.00 96.88 90 VAL A CA 1
ATOM 709 C C . VAL A 1 90 ? -1.652 -0.371 4.264 1.00 96.88 90 VAL A C 1
ATOM 711 O O . VAL A 1 90 ? -1.808 -1.257 3.423 1.00 96.88 90 VAL A O 1
ATOM 714 N N . ALA A 1 91 ? -0.934 -0.554 5.371 1.00 96.38 91 ALA A N 1
ATOM 715 C CA . ALA A 1 91 ? -0.275 -1.808 5.707 1.00 96.38 91 ALA A CA 1
ATOM 716 C C . ALA A 1 91 ? -1.286 -2.945 5.885 1.00 96.38 91 ALA A C 1
ATOM 718 O O . ALA A 1 91 ? -1.081 -4.046 5.378 1.00 96.38 91 ALA A O 1
ATOM 719 N N . GLU A 1 92 ? -2.410 -2.671 6.544 1.00 96.56 92 GLU A N 1
ATOM 720 C CA . GLU A 1 92 ? -3.493 -3.633 6.730 1.00 96.56 92 GLU A CA 1
ATOM 721 C C . GLU A 1 92 ? -4.078 -4.097 5.389 1.00 96.56 92 GLU A C 1
ATOM 723 O O . GLU A 1 92 ? -4.157 -5.301 5.139 1.00 96.56 92 GLU A O 1
ATOM 728 N N . VAL A 1 93 ? -4.381 -3.170 4.474 1.00 96.62 93 VAL A N 1
ATOM 729 C CA . VAL A 1 93 ? -4.844 -3.520 3.120 1.00 96.62 93 VAL A CA 1
ATOM 730 C C . VAL A 1 93 ? -3.786 -4.322 2.358 1.00 96.62 93 VAL A C 1
ATOM 732 O O . VAL A 1 93 ? -4.118 -5.326 1.728 1.00 96.62 93 VAL A O 1
ATOM 735 N N . CYS A 1 94 ? -2.511 -3.927 2.423 1.00 96.00 94 CYS A N 1
ATOM 736 C CA . CYS A 1 94 ? -1.423 -4.652 1.762 1.00 96.00 94 CYS A CA 1
ATOM 737 C C . CYS A 1 94 ? -1.290 -6.093 2.278 1.00 96.00 94 CYS A C 1
ATOM 739 O O . CYS A 1 94 ? -1.145 -7.023 1.481 1.00 96.00 94 CYS A O 1
ATOM 741 N N . ASN A 1 95 ? -1.408 -6.286 3.592 1.00 96.38 95 ASN A N 1
ATOM 742 C CA . ASN A 1 95 ? -1.386 -7.601 4.224 1.00 96.38 95 ASN A CA 1
ATOM 743 C C . ASN A 1 95 ? -2.591 -8.455 3.815 1.00 96.38 95 ASN A C 1
ATOM 745 O O . ASN A 1 95 ? -2.426 -9.647 3.564 1.00 96.38 95 ASN A O 1
ATOM 749 N N . LEU A 1 96 ? -3.786 -7.866 3.695 1.00 96.19 96 LEU A N 1
ATOM 750 C CA . LEU A 1 96 ? -4.975 -8.570 3.201 1.00 96.19 96 LEU A CA 1
ATOM 751 C C . LEU A 1 96 ? -4.811 -9.007 1.738 1.00 96.19 96 LEU A C 1
ATOM 753 O O . LEU A 1 96 ? -5.134 -10.145 1.398 1.00 96.19 96 LEU A O 1
ATOM 757 N N . ILE A 1 97 ? -4.260 -8.142 0.878 1.00 93.75 97 ILE A N 1
ATOM 758 C CA . ILE A 1 97 ? -3.947 -8.480 -0.522 1.00 93.75 97 ILE A CA 1
ATOM 759 C C . ILE A 1 97 ? -2.950 -9.641 -0.584 1.00 93.75 97 ILE A C 1
ATOM 761 O O . ILE A 1 97 ? -3.176 -10.607 -1.316 1.00 93.75 97 ILE A O 1
ATOM 765 N N . HIS A 1 98 ? -1.885 -9.582 0.217 1.00 93.31 98 HIS A N 1
ATOM 766 C CA . HIS A 1 98 ? -0.889 -10.646 0.266 1.00 93.31 98 HIS A CA 1
ATOM 767 C C . HIS A 1 98 ? -1.470 -11.962 0.807 1.00 93.31 98 HIS A C 1
ATOM 769 O O . HIS A 1 98 ? -1.284 -13.026 0.217 1.00 93.31 98 HIS A O 1
ATOM 775 N N . GLY A 1 99 ? -2.265 -11.887 1.878 1.00 91.25 99 GLY A N 1
ATOM 776 C CA . GLY A 1 99 ? -2.975 -13.025 2.464 1.00 91.25 99 GLY A CA 1
ATOM 777 C C . GLY A 1 99 ? -3.994 -13.671 1.520 1.00 91.25 99 GLY A C 1
ATOM 778 O O . GLY A 1 99 ? -4.270 -14.863 1.642 1.00 91.25 99 GLY A O 1
ATOM 779 N N . ALA A 1 100 ? -4.506 -12.926 0.537 1.00 89.06 100 ALA A N 1
ATOM 780 C CA . ALA A 1 100 ? -5.351 -13.449 -0.536 1.00 89.06 100 ALA A CA 1
ATOM 781 C C . ALA A 1 100 ? -4.564 -14.185 -1.646 1.00 89.06 100 ALA A C 1
ATOM 783 O O . ALA A 1 100 ? -5.173 -14.685 -2.593 1.00 89.06 100 ALA A O 1
ATOM 784 N N . GLY A 1 101 ? -3.234 -14.285 -1.530 1.00 88.62 101 GLY A N 1
ATOM 785 C CA . GLY A 1 101 ? -2.362 -15.029 -2.443 1.00 88.62 101 GLY A CA 1
ATOM 786 C C . GLY A 1 101 ? -1.746 -14.196 -3.569 1.00 88.62 101 GLY A C 1
ATOM 787 O O . GLY A 1 101 ? -1.225 -14.770 -4.524 1.00 88.62 101 GLY A O 1
ATOM 788 N N . TYR A 1 102 ? -1.813 -12.866 -3.482 1.00 89.56 102 TYR A N 1
ATOM 789 C CA . TYR A 1 102 ? -1.137 -11.959 -4.410 1.00 89.56 102 TYR A CA 1
ATOM 790 C C . TYR A 1 102 ? 0.222 -11.500 -3.856 1.00 89.56 102 TYR A C 1
ATOM 792 O O . TYR A 1 102 ? 0.501 -11.614 -2.661 1.00 89.56 102 TYR A O 1
ATOM 800 N N . ASP A 1 103 ? 1.070 -10.950 -4.723 1.00 90.44 103 ASP A N 1
ATOM 801 C CA . ASP A 1 103 ? 2.311 -10.293 -4.295 1.00 90.44 103 ASP A CA 1
ATOM 802 C C . ASP A 1 103 ? 1.999 -9.075 -3.412 1.00 90.44 103 ASP A C 1
ATOM 804 O O . ASP A 1 103 ? 0.924 -8.466 -3.509 1.00 90.44 103 ASP A O 1
ATOM 808 N N . HIS A 1 104 ? 2.936 -8.697 -2.545 1.00 92.69 104 HIS A N 1
ATOM 809 C CA . HIS A 1 104 ? 2.722 -7.535 -1.688 1.00 92.69 104 HIS A CA 1
ATOM 810 C C . HIS A 1 104 ? 2.741 -6.249 -2.546 1.00 92.69 104 HIS A C 1
ATOM 812 O O . HIS A 1 104 ? 3.644 -6.087 -3.367 1.00 92.69 104 HIS A O 1
ATOM 818 N N . PRO A 1 105 ? 1.802 -5.289 -2.390 1.00 92.56 105 PRO A N 1
ATOM 819 C CA . PRO A 1 105 ? 1.753 -4.094 -3.246 1.00 92.56 105 PRO A CA 1
ATOM 820 C C . PRO A 1 105 ? 3.049 -3.279 -3.287 1.00 92.56 105 PRO A C 1
ATOM 822 O O . PRO A 1 105 ? 3.388 -2.721 -4.323 1.00 92.56 105 PRO A O 1
ATOM 825 N N . PHE A 1 106 ? 3.795 -3.243 -2.185 1.00 92.69 106 PHE A N 1
ATOM 826 C CA . PHE A 1 106 ? 5.091 -2.561 -2.089 1.00 92.69 106 PHE A CA 1
ATOM 827 C C . PHE A 1 106 ? 6.307 -3.491 -2.251 1.00 92.69 106 PHE A C 1
ATOM 829 O O . PHE A 1 106 ? 7.432 -3.093 -1.940 1.00 92.69 106 PHE A O 1
ATOM 836 N N . GLU A 1 107 ? 6.101 -4.730 -2.702 1.00 89.62 107 GLU A N 1
ATOM 837 C CA . GLU A 1 107 ? 7.194 -5.667 -2.961 1.00 89.62 107 GLU A CA 1
ATOM 838 C C . GLU A 1 107 ? 8.194 -5.073 -3.959 1.00 89.62 107 GLU A C 1
ATOM 840 O O . GLU A 1 107 ? 7.814 -4.454 -4.951 1.00 89.62 107 GLU A O 1
ATOM 845 N N . GLY A 1 108 ? 9.484 -5.213 -3.660 1.00 86.44 108 GLY A N 1
ATOM 846 C CA . GLY A 1 108 ? 10.579 -4.691 -4.477 1.00 86.44 108 GLY A CA 1
ATOM 847 C C . GLY A 1 108 ? 10.920 -3.215 -4.249 1.00 86.44 108 GLY A C 1
ATOM 848 O O . GLY A 1 108 ? 12.082 -2.854 -4.386 1.00 86.44 108 GLY A O 1
ATOM 849 N N . ILE A 1 109 ? 9.972 -2.365 -3.837 1.00 89.19 109 ILE A N 1
ATOM 850 C CA . ILE A 1 109 ? 10.249 -0.942 -3.540 1.00 89.19 109 ILE A CA 1
ATOM 851 C C . ILE A 1 109 ? 10.409 -0.656 -2.041 1.00 89.19 109 ILE A C 1
ATOM 853 O O . ILE A 1 109 ? 11.102 0.285 -1.661 1.00 89.19 109 ILE A O 1
ATOM 857 N N . SER A 1 110 ? 9.809 -1.461 -1.167 1.00 89.19 110 SER A N 1
ATOM 858 C CA . SER A 1 110 ? 9.936 -1.317 0.286 1.00 89.19 110 SER A CA 1
ATOM 859 C C . SER A 1 110 ? 10.825 -2.417 0.881 1.00 89.19 110 SER A C 1
ATOM 861 O O . SER A 1 110 ? 10.777 -3.547 0.394 1.00 89.19 110 SER A O 1
ATOM 863 N N . PRO A 1 111 ? 11.642 -2.130 1.916 1.00 87.31 111 PRO A N 1
ATOM 864 C CA . PRO A 1 111 ? 11.800 -0.844 2.610 1.00 87.31 111 PRO A CA 1
ATOM 865 C C . PRO A 1 111 ? 12.806 0.120 1.961 1.00 87.31 111 PRO A C 1
ATOM 867 O O . PRO A 1 111 ? 12.917 1.256 2.412 1.00 87.31 111 PRO A O 1
ATOM 870 N N . GLY A 1 112 ? 13.554 -0.322 0.945 1.00 84.25 112 GLY A N 1
ATOM 871 C CA . GLY A 1 112 ? 14.738 0.386 0.443 1.00 84.25 112 GLY A CA 1
ATOM 872 C C . GLY A 1 112 ? 14.474 1.727 -0.247 1.00 84.25 112 GLY A C 1
ATOM 873 O O . GLY A 1 112 ? 15.215 2.679 -0.026 1.00 84.25 112 GLY A O 1
ATOM 874 N N . TYR A 1 113 ? 13.430 1.813 -1.071 1.00 88.75 113 TYR A N 1
ATOM 875 C CA . TYR A 1 113 ? 13.089 3.021 -1.830 1.00 88.75 113 TYR A CA 1
ATOM 876 C C . TYR A 1 113 ? 11.967 3.806 -1.152 1.00 88.75 113 TYR A C 1
ATOM 878 O O . TYR A 1 113 ? 12.047 5.026 -1.017 1.00 88.75 113 TYR A O 1
ATOM 886 N N . VAL A 1 114 ? 10.938 3.091 -0.688 1.00 93.19 114 VAL A N 1
ATOM 887 C CA . VAL A 1 114 ? 9.798 3.666 0.032 1.00 93.19 114 VAL A CA 1
ATOM 888 C C . VAL A 1 114 ? 9.595 2.909 1.349 1.00 93.19 114 VAL A C 1
ATOM 890 O O . VAL A 1 114 ? 9.041 1.802 1.354 1.00 93.19 114 VAL A O 1
ATOM 893 N N . PRO A 1 115 ? 10.040 3.473 2.484 1.00 92.88 115 PRO A N 1
ATOM 894 C CA . PRO A 1 115 ? 9.801 2.897 3.802 1.00 92.88 115 PRO A CA 1
ATOM 895 C C . PRO A 1 115 ? 8.308 2.861 4.158 1.00 92.88 115 PRO A C 1
ATOM 897 O O . PRO A 1 115 ? 7.542 3.719 3.726 1.00 92.88 115 PRO A O 1
ATOM 900 N N . GLU A 1 116 ? 7.907 1.925 5.020 1.00 94.31 116 GLU A N 1
ATOM 901 C CA . GLU A 1 116 ? 6.508 1.759 5.459 1.00 94.31 116 GLU A CA 1
ATOM 902 C C . GLU A 1 116 ? 5.893 3.030 6.059 1.00 94.31 116 GLU A C 1
ATOM 904 O O . GLU A 1 116 ? 4.749 3.377 5.772 1.00 94.31 116 GLU A O 1
ATOM 909 N N . LYS A 1 117 ? 6.687 3.795 6.815 1.00 94.38 117 LYS A N 1
ATOM 910 C CA . LYS A 1 117 ? 6.279 5.094 7.378 1.00 94.38 117 LYS A CA 1
ATOM 911 C C . LYS A 1 117 ? 5.859 6.136 6.328 1.00 94.38 117 LYS A C 1
ATOM 913 O O . LYS A 1 117 ? 5.222 7.124 6.688 1.00 94.38 117 LYS A O 1
ATOM 918 N N . ASP A 1 118 ? 6.203 5.922 5.060 1.00 95.31 118 ASP A N 1
ATOM 919 C CA . ASP A 1 118 ? 5.959 6.860 3.968 1.00 95.31 118 ASP A CA 1
ATOM 920 C C . ASP A 1 118 ? 4.944 6.334 2.942 1.00 95.31 118 ASP A C 1
ATOM 922 O O . ASP A 1 118 ? 4.642 7.044 1.985 1.00 95.31 118 ASP A O 1
ATOM 926 N N . TRP A 1 119 ? 4.387 5.130 3.112 1.00 96.00 119 TRP A N 1
ATOM 927 C CA . TRP A 1 119 ? 3.522 4.496 2.107 1.00 96.00 119 TRP A CA 1
ATOM 928 C C . TRP A 1 119 ? 2.315 5.346 1.706 1.00 96.00 119 TRP A C 1
ATOM 930 O O . TRP A 1 119 ? 2.057 5.518 0.514 1.00 96.00 119 TRP A O 1
ATOM 940 N N . LEU A 1 120 ? 1.589 5.924 2.664 1.00 96.56 120 LEU A N 1
ATOM 941 C CA . LEU A 1 120 ? 0.433 6.772 2.374 1.00 96.56 120 LEU A CA 1
ATOM 942 C C . LEU A 1 120 ? 0.843 8.061 1.651 1.00 96.5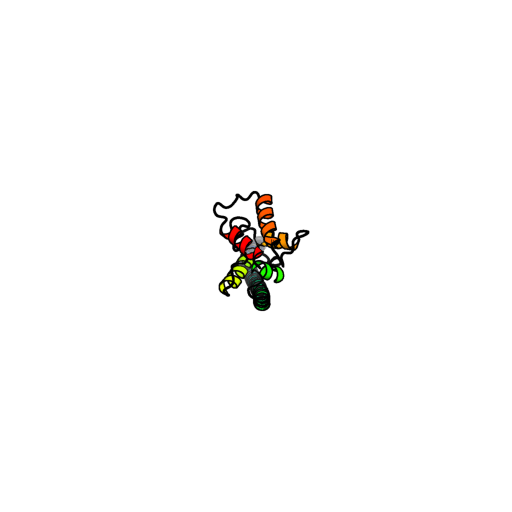6 120 LEU A C 1
ATOM 944 O O . LEU A 1 120 ? 0.180 8.489 0.702 1.00 96.56 120 LEU A O 1
ATOM 948 N N . SER A 1 121 ? 1.937 8.681 2.090 1.00 95.75 121 SER A N 1
ATOM 949 C CA . SER A 1 121 ? 2.481 9.888 1.462 1.00 95.75 121 SER A CA 1
ATOM 950 C C . SER A 1 121 ? 2.924 9.602 0.029 1.00 95.75 121 SER A C 1
ATOM 952 O O . SER A 1 121 ? 2.618 10.377 -0.876 1.00 95.75 121 SER A O 1
ATOM 954 N N . PHE A 1 122 ? 3.552 8.450 -0.193 1.00 95.12 122 PHE 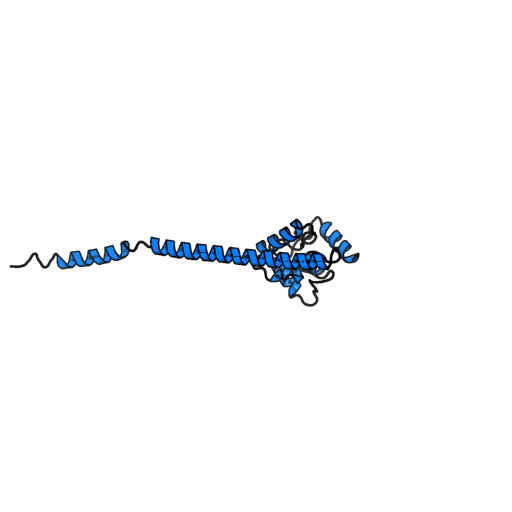A N 1
ATOM 955 C CA . PHE A 1 122 ? 3.941 7.983 -1.511 1.00 95.12 122 PHE A CA 1
ATOM 956 C C . PHE A 1 122 ? 2.725 7.709 -2.404 1.00 95.12 122 PHE A C 1
ATOM 958 O O . PHE A 1 122 ? 2.684 8.186 -3.532 1.00 95.12 122 PHE A O 1
ATOM 965 N N . LEU A 1 123 ? 1.681 7.033 -1.912 1.00 94.12 123 LEU A N 1
ATOM 966 C CA . LEU A 1 123 ? 0.447 6.815 -2.683 1.00 94.12 123 LEU A CA 1
ATOM 967 C C . LEU A 1 123 ? -0.189 8.139 -3.134 1.00 94.12 123 LEU A C 1
ATOM 969 O O . LEU A 1 123 ? -0.636 8.258 -4.276 1.00 94.12 123 LEU A O 1
ATOM 973 N N . LYS A 1 124 ? -0.188 9.156 -2.264 1.00 94.00 124 LYS A N 1
ATOM 974 C CA . LYS A 1 124 ? -0.650 10.512 -2.603 1.00 94.00 124 LYS A CA 1
ATOM 975 C C . LYS A 1 124 ? 0.260 11.180 -3.634 1.00 94.00 124 LYS A C 1
ATOM 977 O O . LYS A 1 124 ? -0.243 11.794 -4.573 1.00 94.00 124 LYS A O 1
ATOM 982 N N . TYR A 1 125 ? 1.576 11.031 -3.493 1.00 91.62 125 TYR A N 1
ATOM 983 C CA . TYR A 1 125 ? 2.557 11.541 -4.451 1.00 91.62 125 TYR A CA 1
ATOM 984 C C . TYR A 1 125 ? 2.365 10.941 -5.844 1.00 91.62 125 TYR A C 1
ATOM 986 O O . TYR A 1 125 ? 2.252 11.684 -6.813 1.00 91.62 125 TYR A O 1
ATOM 994 N N . VAL A 1 126 ? 2.240 9.618 -5.945 1.00 90.44 126 VAL A N 1
ATOM 995 C CA . VAL A 1 126 ? 2.037 8.931 -7.226 1.00 90.44 126 VAL A CA 1
ATOM 996 C C . VAL A 1 126 ? 0.677 9.306 -7.829 1.00 90.44 126 VAL A C 1
ATOM 998 O O . VAL A 1 126 ? 0.595 9.537 -9.031 1.00 90.44 126 VAL A O 1
ATOM 1001 N N . LYS A 1 127 ? -0.389 9.450 -7.022 1.00 89.19 127 LYS A N 1
ATOM 1002 C CA . LYS A 1 127 ? -1.722 9.836 -7.526 1.00 89.19 127 LYS A CA 1
ATOM 1003 C C . LYS A 1 127 ? -1.795 11.267 -8.060 1.00 89.19 127 LYS A C 1
ATOM 1005 O O . LYS A 1 127 ? -2.553 11.527 -8.994 1.00 89.19 127 LYS A O 1
ATOM 1010 N N . HIS A 1 128 ? -1.074 12.195 -7.442 1.00 86.50 128 HIS A N 1
ATOM 1011 C CA . HIS A 1 128 ? -1.132 13.619 -7.783 1.00 86.50 128 HIS A CA 1
ATOM 1012 C C . HIS A 1 128 ? 0.063 14.104 -8.608 1.00 86.50 128 HIS A C 1
ATOM 1014 O O . HIS A 1 128 ? 0.085 15.263 -9.024 1.00 86.50 128 HIS A O 1
ATOM 1020 N N . GLY A 1 129 ? 1.049 13.242 -8.850 1.00 78.50 129 GLY A N 1
ATOM 1021 C CA . GLY A 1 129 ? 2.238 13.578 -9.613 1.00 78.50 129 GLY A CA 1
ATOM 1022 C C . GLY A 1 129 ? 1.918 13.841 -11.089 1.00 78.50 129 GLY A C 1
ATOM 1023 O O . GLY A 1 129 ? 1.190 13.068 -11.714 1.00 78.50 129 GLY A O 1
ATOM 1024 N N . PRO A 1 130 ? 2.454 14.920 -11.686 1.00 69.75 130 PRO A N 1
ATOM 1025 C CA . PRO A 1 130 ? 2.311 15.146 -13.117 1.00 69.75 130 PRO A CA 1
ATOM 1026 C C . PRO A 1 130 ? 3.069 14.059 -13.890 1.00 69.75 130 PRO A C 1
ATOM 1028 O O . PRO A 1 130 ? 4.221 13.764 -13.576 1.00 69.75 130 PRO A O 1
ATOM 1031 N N . ASN A 1 131 ? 2.447 13.508 -14.937 1.00 70.75 131 ASN A N 1
ATOM 1032 C CA . ASN A 1 131 ? 3.026 12.463 -15.798 1.00 70.75 131 ASN A CA 1
ATOM 1033 C C . ASN A 1 131 ? 3.386 11.159 -15.067 1.00 70.75 131 ASN A C 1
ATOM 1035 O O . ASN A 1 131 ? 4.341 10.489 -15.452 1.00 70.75 131 ASN A O 1
ATOM 1039 N N . ILE A 1 132 ? 2.650 10.826 -14.010 1.00 76.38 132 ILE A N 1
ATOM 1040 C CA . ILE A 1 132 ? 2.692 9.508 -13.387 1.00 76.38 132 ILE A CA 1
ATOM 1041 C C . ILE A 1 132 ? 1.336 8.867 -13.662 1.00 76.38 132 ILE A C 1
ATOM 1043 O O . ILE A 1 132 ? 0.311 9.427 -13.268 1.00 76.38 132 ILE A O 1
ATOM 1047 N N . ASP A 1 133 ? 1.312 7.720 -14.337 1.00 76.50 133 ASP A N 1
ATOM 1048 C CA . ASP A 1 133 ? 0.147 6.840 -14.342 1.00 76.50 133 ASP A CA 1
ATOM 1049 C C . ASP A 1 133 ? 0.330 5.757 -13.260 1.00 76.50 133 ASP A C 1
ATOM 1051 O O . ASP A 1 133 ? 0.935 4.718 -13.511 1.00 76.50 133 ASP A O 1
ATOM 1055 N N . PRO A 1 134 ? -0.168 5.960 -12.022 1.00 70.06 134 PRO A N 1
ATOM 1056 C CA . PRO A 1 134 ? -0.096 4.940 -10.975 1.00 70.06 134 PRO A CA 1
ATOM 1057 C C . PRO A 1 134 ? -0.807 3.636 -11.328 1.00 70.06 134 PRO A C 1
ATOM 1059 O O . PRO A 1 134 ? -0.674 2.639 -10.618 1.00 70.06 134 PRO A O 1
ATOM 1062 N N . GLU A 1 135 ? -1.727 3.705 -12.283 1.00 69.25 135 GLU A N 1
ATOM 1063 C CA . GLU A 1 135 ? -2.721 2.682 -12.526 1.00 69.25 135 GLU A CA 1
ATOM 1064 C C . GLU A 1 135 ? -2.261 1.738 -13.644 1.00 69.25 135 GLU A C 1
ATOM 1066 O O . GLU A 1 135 ? -2.912 0.706 -13.852 1.00 69.25 135 GLU A O 1
ATOM 1071 N N . GLN A 1 136 ? -1.165 2.063 -14.348 1.00 66.12 136 GLN A N 1
ATOM 1072 C CA . GLN A 1 136 ? -0.570 1.285 -15.438 1.00 66.12 136 GLN A CA 1
ATOM 1073 C C . GLN A 1 136 ? 0.956 1.471 -15.534 1.00 66.12 136 GLN A C 1
ATOM 1075 O O . GLN A 1 136 ? 1.511 2.495 -15.166 1.00 66.12 136 GLN A O 1
ATOM 1080 N N . GLY A 1 137 ? 1.646 0.487 -16.118 1.00 69.94 137 GLY A N 1
ATOM 1081 C CA . GLY A 1 137 ? 3.054 0.631 -16.495 1.00 69.94 137 GLY A CA 1
ATOM 1082 C C . GLY A 1 137 ? 4.048 0.572 -15.331 1.00 69.94 137 GLY A C 1
ATOM 1083 O O . GLY A 1 137 ? 3.885 -0.208 -14.397 1.00 69.94 137 GLY A O 1
ATOM 1084 N N . ARG A 1 138 ? 5.132 1.344 -15.452 1.00 75.00 138 ARG A N 1
ATOM 1085 C CA . ARG A 1 138 ? 6.301 1.353 -1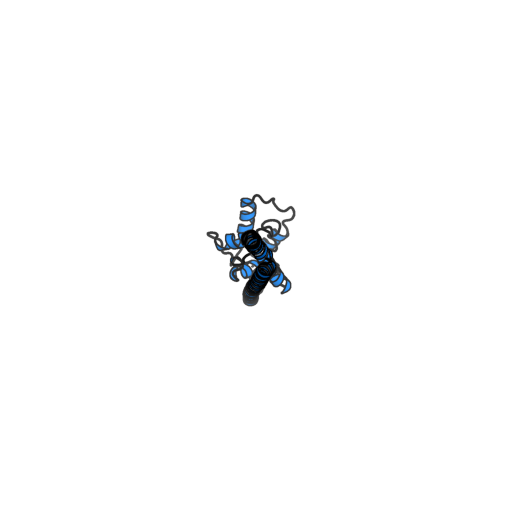4.546 1.00 75.00 138 ARG A CA 1
ATOM 1086 C C . ARG A 1 138 ? 6.450 2.662 -13.775 1.00 75.00 138 ARG A C 1
ATOM 1088 O O . ARG A 1 138 ? 7.408 2.828 -13.024 1.00 75.00 138 ARG A O 1
ATOM 1095 N N . ASP A 1 139 ? 5.518 3.591 -13.960 1.00 81.44 139 ASP A N 1
ATOM 1096 C CA . ASP A 1 139 ? 5.679 4.975 -13.524 1.00 81.44 139 ASP A CA 1
ATOM 1097 C C . ASP A 1 139 ? 5.815 5.078 -12.005 1.00 81.44 139 ASP A C 1
ATOM 1099 O O . ASP A 1 139 ? 6.564 5.916 -11.511 1.00 81.44 139 ASP A O 1
ATOM 1103 N N . TYR A 1 140 ? 5.162 4.187 -11.251 1.00 86.06 140 TYR A N 1
ATOM 1104 C CA . TYR A 1 140 ? 5.309 4.147 -9.797 1.00 86.06 140 TYR A CA 1
ATOM 1105 C C . TYR A 1 140 ? 6.685 3.629 -9.341 1.00 86.06 140 TYR A C 1
ATOM 1107 O O . TYR A 1 140 ? 7.150 4.011 -8.272 1.00 86.06 140 TYR A O 1
ATOM 1115 N N . ILE A 1 141 ? 7.351 2.783 -10.131 1.00 87.81 141 ILE A N 1
ATOM 1116 C CA . ILE A 1 141 ? 8.698 2.282 -9.828 1.00 87.81 141 ILE A CA 1
ATOM 1117 C C . ILE A 1 141 ? 9.706 3.415 -10.032 1.00 87.81 141 ILE A C 1
ATOM 1119 O O . ILE A 1 141 ? 10.499 3.712 -9.141 1.00 87.81 141 ILE A O 1
ATOM 1123 N N . ASP A 1 142 ? 9.603 4.126 -11.158 1.00 88.12 142 ASP A N 1
ATOM 1124 C CA . ASP A 1 142 ? 10.416 5.319 -11.410 1.00 88.12 142 ASP A CA 1
ATOM 1125 C C . ASP A 1 142 ? 10.115 6.422 -10.371 1.00 88.12 142 ASP A C 1
ATOM 1127 O O . ASP A 1 142 ? 11.016 7.131 -9.919 1.00 88.12 142 ASP A O 1
ATOM 1131 N N . ALA A 1 143 ? 8.856 6.542 -9.936 1.00 90.12 143 ALA A N 1
ATOM 1132 C CA . ALA A 1 143 ? 8.456 7.425 -8.846 1.00 90.12 143 ALA A CA 1
ATOM 1133 C C . ALA A 1 143 ? 9.054 7.008 -7.494 1.00 90.12 143 ALA A C 1
ATOM 1135 O O . ALA A 1 143 ? 9.378 7.885 -6.700 1.00 90.12 143 ALA A O 1
ATOM 1136 N N . ALA A 1 144 ? 9.222 5.711 -7.224 1.00 91.19 144 ALA A N 1
ATOM 1137 C CA . ALA A 1 144 ? 9.843 5.214 -5.997 1.00 91.19 144 ALA A CA 1
ATOM 1138 C C . ALA A 1 144 ? 11.334 5.577 -5.929 1.00 91.19 144 ALA A C 1
ATOM 1140 O O . ALA A 1 144 ? 11.815 5.991 -4.874 1.00 91.19 144 ALA A O 1
ATOM 1141 N N . ASP A 1 145 ? 12.065 5.498 -7.047 1.00 90.00 145 ASP A N 1
ATOM 1142 C CA . ASP A 1 145 ? 13.456 5.965 -7.077 1.00 90.00 145 ASP A CA 1
ATOM 1143 C C . ASP A 1 145 ? 13.567 7.485 -6.925 1.00 90.00 145 ASP A C 1
ATOM 1145 O O . ASP A 1 145 ? 14.411 7.958 -6.165 1.00 90.00 145 ASP A O 1
ATOM 1149 N N . ARG A 1 146 ? 12.673 8.261 -7.553 1.00 90.50 146 ARG A N 1
ATOM 1150 C CA . ARG A 1 146 ? 12.603 9.714 -7.310 1.00 90.50 146 ARG A CA 1
ATOM 1151 C C . ARG A 1 146 ? 12.278 10.028 -5.854 1.00 90.50 146 ARG A C 1
ATOM 1153 O O . ARG A 1 146 ? 12.960 10.845 -5.254 1.00 90.50 146 ARG A O 1
ATOM 1160 N N . TRP A 1 147 ? 11.306 9.333 -5.263 1.00 93.19 147 TRP A N 1
ATOM 1161 C CA . TRP A 1 147 ? 10.940 9.490 -3.856 1.00 93.19 147 TRP A CA 1
ATOM 1162 C C . TRP A 1 147 ? 12.142 9.279 -2.938 1.00 93.19 147 TRP A C 1
ATOM 1164 O O . TRP A 1 147 ? 12.400 10.102 -2.062 1.00 93.19 147 TRP A O 1
ATOM 1174 N N . ARG A 1 148 ? 12.902 8.204 -3.174 1.00 92.81 148 ARG A N 1
ATOM 1175 C CA . ARG A 1 148 ? 14.137 7.898 -2.447 1.00 92.81 148 ARG A CA 1
ATOM 1176 C C . ARG A 1 148 ? 15.147 9.042 -2.545 1.00 92.81 148 ARG A C 1
ATOM 1178 O O . ARG A 1 148 ? 15.705 9.431 -1.524 1.00 92.81 148 ARG A O 1
ATOM 1185 N N . GLN A 1 149 ? 15.378 9.562 -3.752 1.00 91.00 149 GLN A N 1
ATOM 1186 C CA . GLN A 1 149 ? 16.305 10.672 -3.989 1.00 91.00 149 GLN A CA 1
ATOM 1187 C C . GLN A 1 149 ? 15.838 11.958 -3.294 1.00 91.00 149 GLN A C 1
ATOM 1189 O O . GLN A 1 149 ? 16.629 12.593 -2.607 1.00 91.00 149 GLN A O 1
ATOM 1194 N N . ASP A 1 150 ? 14.553 12.298 -3.410 1.00 91.75 150 ASP A N 1
ATOM 1195 C CA . ASP A 1 150 ? 13.960 13.506 -2.823 1.00 91.75 150 ASP A CA 1
ATOM 1196 C C . ASP A 1 150 ? 13.968 13.489 -1.281 1.00 91.75 150 ASP A C 1
ATOM 1198 O O . ASP A 1 150 ? 13.936 14.546 -0.652 1.00 91.75 150 ASP A O 1
ATOM 1202 N N . HIS A 1 151 ? 14.009 12.300 -0.668 1.00 91.81 151 HIS A N 1
ATOM 1203 C CA . HIS A 1 151 ? 14.029 12.103 0.789 1.00 91.81 151 HIS A CA 1
ATOM 1204 C C . HIS A 1 151 ? 15.407 11.683 1.332 1.00 91.81 151 HIS A C 1
ATOM 1206 O O . HIS A 1 151 ? 15.506 11.293 2.498 1.00 91.81 151 HIS A O 1
ATOM 1212 N N . ASP A 1 152 ? 16.460 11.749 0.508 1.00 90.38 152 ASP A N 1
ATOM 1213 C CA . ASP A 1 152 ? 17.842 11.394 0.862 1.00 90.38 152 ASP A CA 1
ATOM 1214 C C . ASP A 1 152 ? 18.002 9.973 1.446 1.00 90.38 152 ASP A C 1
ATOM 1216 O O . ASP A 1 152 ? 18.867 9.708 2.290 1.00 90.38 152 ASP A O 1
ATOM 1220 N N . TYR A 1 153 ? 17.176 9.020 1.000 1.00 88.75 153 TYR A N 1
ATOM 1221 C CA . TYR A 1 153 ? 17.295 7.633 1.441 1.00 88.75 153 TYR A CA 1
ATOM 1222 C C . TYR A 1 153 ? 18.490 6.932 0.772 1.00 88.75 153 TYR A C 1
ATOM 1224 O O . TYR A 1 153 ? 18.702 7.056 -0.444 1.00 88.75 153 TYR A O 1
ATOM 1232 N N . PRO A 1 154 ? 19.293 6.171 1.545 1.00 85.38 154 PRO A N 1
ATOM 1233 C CA . PRO A 1 154 ? 20.441 5.468 0.994 1.00 85.38 154 PRO A CA 1
ATOM 1234 C C . PRO A 1 154 ? 19.980 4.432 -0.029 1.00 85.38 154 PRO A C 1
ATOM 1236 O O . PRO A 1 154 ? 18.892 3.867 0.084 1.00 85.38 154 PRO A O 1
ATOM 1239 N N . LEU A 1 155 ? 20.823 4.161 -1.027 1.00 81.12 155 LEU A N 1
ATOM 1240 C CA . LEU A 1 155 ? 20.577 3.035 -1.919 1.00 81.12 155 LEU A CA 1
ATOM 1241 C C . LEU A 1 155 ? 20.564 1.747 -1.072 1.00 81.12 155 LEU A C 1
ATOM 1243 O O . LEU A 1 155 ? 21.504 1.546 -0.291 1.00 81.12 155 LEU A O 1
ATOM 1247 N N . PRO A 1 156 ? 19.523 0.903 -1.169 1.00 77.94 156 PRO A N 1
ATOM 1248 C CA . PRO A 1 156 ? 19.485 -0.333 -0.406 1.00 77.94 156 PRO A CA 1
ATOM 1249 C C . PRO A 1 156 ? 20.680 -1.233 -0.769 1.00 77.94 156 PRO A C 1
ATOM 1251 O O . PRO A 1 156 ? 21.077 -1.289 -1.932 1.00 77.94 156 PRO A O 1
ATOM 1254 N N . PRO A 1 157 ? 21.276 -1.932 0.215 1.00 71.44 157 PRO A N 1
ATOM 1255 C CA . PRO A 1 157 ? 22.426 -2.809 -0.015 1.00 71.44 157 PRO A CA 1
ATOM 1256 C C . PRO A 1 157 ? 22.071 -4.069 -0.818 1.00 71.44 157 PRO A C 1
ATOM 1258 O O . PRO A 1 157 ? 22.969 -4.721 -1.343 1.00 71.44 157 PRO A O 1
ATOM 1261 N N . ASP A 1 158 ? 20.781 -4.402 -0.889 1.00 75.38 158 ASP A N 1
ATOM 1262 C CA . ASP A 1 158 ? 20.209 -5.457 -1.717 1.00 75.38 158 ASP A CA 1
ATOM 1263 C C . ASP A 1 158 ? 19.027 -4.867 -2.497 1.00 75.38 158 ASP A C 1
ATOM 1265 O O . ASP A 1 158 ? 18.018 -4.464 -1.910 1.00 75.38 158 ASP A O 1
ATOM 1269 N N . ASP A 1 159 ? 19.188 -4.765 -3.813 1.00 76.19 159 ASP A N 1
ATOM 1270 C CA . ASP A 1 159 ? 18.193 -4.265 -4.758 1.00 76.19 159 ASP A CA 1
ATOM 1271 C C . ASP A 1 159 ? 17.581 -5.389 -5.607 1.00 76.19 159 ASP A C 1
ATOM 1273 O O . ASP A 1 159 ? 16.806 -5.108 -6.521 1.00 76.19 159 ASP A O 1
ATOM 1277 N N . ALA A 1 160 ? 17.842 -6.665 -5.292 1.00 77.19 160 ALA A N 1
ATOM 1278 C CA . ALA A 1 160 ? 17.368 -7.795 -6.091 1.00 77.19 160 ALA A CA 1
ATOM 1279 C C . ALA A 1 160 ? 15.838 -7.809 -6.248 1.00 77.19 160 ALA A C 1
ATOM 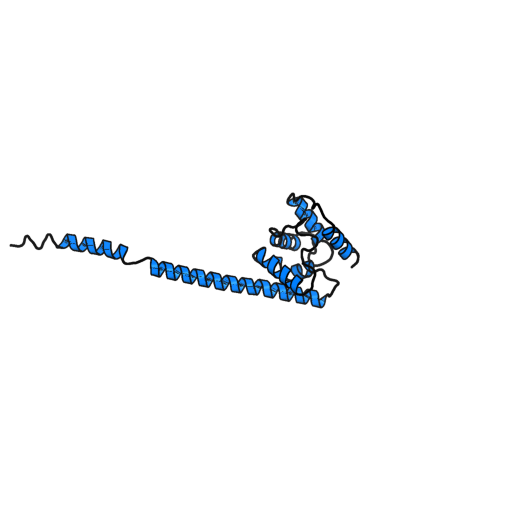1281 O O . ALA A 1 160 ? 15.320 -8.123 -7.322 1.00 77.19 160 ALA A O 1
ATOM 1282 N N . GLY A 1 161 ? 15.104 -7.417 -5.200 1.00 76.31 161 GLY A N 1
ATOM 1283 C CA . GLY A 1 161 ? 13.648 -7.269 -5.251 1.00 76.31 161 GLY A CA 1
ATOM 1284 C C . GLY A 1 161 ? 13.192 -6.149 -6.192 1.00 76.31 161 GLY A C 1
ATOM 1285 O O . GLY A 1 161 ? 12.231 -6.329 -6.937 1.00 76.31 161 GLY A O 1
ATOM 1286 N N . TYR A 1 162 ? 13.902 -5.019 -6.202 1.00 76.69 162 TYR A N 1
ATOM 1287 C CA . TYR A 1 162 ? 13.626 -3.897 -7.100 1.00 76.69 162 TYR A CA 1
ATOM 1288 C C . TYR A 1 162 ? 13.939 -4.265 -8.553 1.00 76.69 162 TYR A C 1
ATOM 1290 O O . TYR A 1 162 ? 13.113 -4.059 -9.438 1.00 76.69 162 TYR A O 1
ATOM 1298 N N . VAL A 1 163 ? 15.095 -4.884 -8.802 1.00 77.31 163 VAL A N 1
ATOM 1299 C CA . VAL A 1 163 ? 15.509 -5.343 -10.136 1.00 77.31 163 VAL A CA 1
ATOM 1300 C C . VAL A 1 163 ? 14.529 -6.382 -10.684 1.00 77.31 163 VAL A C 1
ATOM 1302 O O . VAL A 1 163 ? 14.046 -6.231 -11.803 1.00 77.31 163 VAL A O 1
ATOM 1305 N N . SER A 1 164 ? 14.156 -7.381 -9.879 1.00 79.00 164 SER A N 1
ATOM 1306 C CA . SER A 1 164 ? 13.151 -8.389 -10.247 1.00 79.00 164 SER A CA 1
ATOM 1307 C C . SER A 1 164 ? 11.799 -7.755 -10.586 1.00 79.00 164 SER A C 1
ATOM 1309 O O . SER A 1 164 ? 11.161 -8.123 -11.575 1.00 79.00 164 SER A O 1
ATOM 1311 N N . LEU A 1 165 ? 11.365 -6.757 -9.810 1.00 79.12 165 LEU A N 1
ATOM 1312 C CA . LEU A 1 165 ? 10.137 -6.017 -10.089 1.00 79.12 165 LEU A CA 1
ATOM 1313 C C . LEU A 1 165 ? 10.212 -5.291 -11.441 1.00 79.12 165 LEU A C 1
ATOM 1315 O O . LEU A 1 165 ? 9.291 -5.418 -12.252 1.00 79.12 165 LEU A O 1
ATOM 1319 N N . VAL A 1 166 ? 11.316 -4.585 -11.704 1.00 77.06 166 VAL A N 1
ATOM 1320 C CA . VAL A 1 166 ? 11.562 -3.889 -12.975 1.00 77.06 166 VAL A CA 1
ATOM 1321 C C . VAL A 1 166 ? 11.531 -4.882 -14.141 1.00 77.06 166 VAL A C 1
ATOM 1323 O O . VAL A 1 166 ? 10.814 -4.665 -15.118 1.00 77.06 166 VAL A O 1
ATOM 1326 N N . GLU A 1 167 ? 12.233 -6.010 -14.035 1.00 76.62 167 GLU A N 1
ATOM 1327 C CA . GLU A 1 167 ? 12.242 -7.060 -15.061 1.00 76.62 167 GLU A CA 1
ATOM 1328 C C . GLU A 1 167 ? 10.840 -7.630 -15.320 1.00 76.62 167 GLU A C 1
ATOM 1330 O O . GLU A 1 167 ? 10.419 -7.754 -16.474 1.00 76.62 167 GLU A O 1
ATOM 1335 N N . ARG A 1 168 ? 10.066 -7.907 -14.263 1.00 72.94 168 ARG A N 1
ATOM 1336 C CA . ARG A 1 168 ? 8.678 -8.380 -14.377 1.00 72.94 168 ARG A CA 1
ATOM 1337 C C . ARG A 1 168 ? 7.765 -7.370 -15.068 1.00 72.94 168 ARG A C 1
ATOM 1339 O O . ARG A 1 168 ? 6.857 -7.792 -15.782 1.00 72.94 168 ARG A O 1
ATOM 1346 N N . THR A 1 169 ? 7.984 -6.070 -14.864 1.00 69.19 169 THR A N 1
ATOM 1347 C CA . THR A 1 169 ? 7.245 -5.020 -15.585 1.00 69.19 169 THR A CA 1
ATOM 1348 C C . THR A 1 169 ? 7.670 -4.853 -17.039 1.00 69.19 169 THR A C 1
ATOM 1350 O O . THR A 1 169 ? 6.856 -4.412 -17.838 1.00 69.19 169 THR A O 1
ATOM 1353 N N . LEU A 1 170 ? 8.905 -5.208 -17.407 1.00 64.00 170 LEU A N 1
ATOM 1354 C CA . LEU A 1 170 ? 9.389 -5.122 -18.792 1.00 64.00 170 LEU A CA 1
ATOM 1355 C C . LEU A 1 170 ? 8.914 -6.288 -19.673 1.00 64.00 170 LEU A C 1
ATOM 1357 O O . LEU A 1 170 ? 8.882 -6.160 -20.894 1.00 64.00 170 LEU A O 1
ATOM 1361 N N . LEU A 1 171 ? 8.585 -7.429 -19.062 1.00 58.41 171 LEU A N 1
ATOM 1362 C CA . LEU A 1 171 ? 8.178 -8.659 -19.751 1.00 58.41 171 LEU A CA 1
ATOM 1363 C C . LEU A 1 171 ? 6.652 -8.825 -19.898 1.00 58.41 171 LEU A C 1
ATOM 1365 O O . LEU A 1 171 ? 6.212 -9.836 -20.450 1.00 58.41 171 LEU A O 1
ATOM 1369 N N . ARG A 1 172 ? 5.852 -7.881 -19.390 1.00 56.91 172 ARG A N 1
ATOM 1370 C CA . ARG A 1 172 ? 4.380 -7.872 -19.463 1.00 56.91 172 ARG A CA 1
ATOM 1371 C C . ARG A 1 172 ? 3.883 -6.773 -20.389 1.00 56.91 172 ARG A C 1
ATOM 1373 O O . ARG A 1 172 ? 2.851 -7.027 -21.04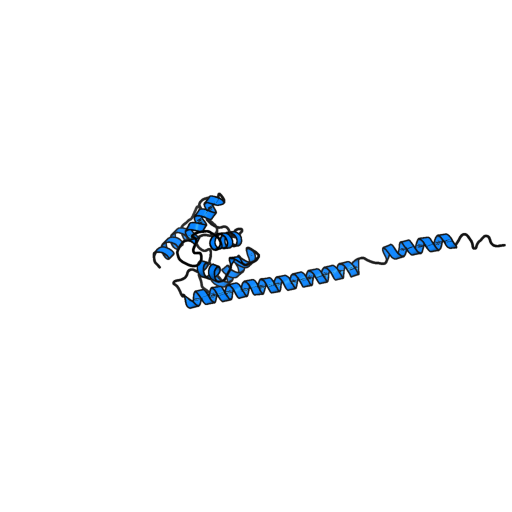7 1.00 56.91 172 ARG A O 1
#

Foldseek 3Di:
DDDPPPPPVVVVVVVVVVVVVVPVPCVVVVVVVVVVVVVVVVVVVVVLVCLLVQLLVQLVVVCVVCPPPFASQLSSLRSVVLPHDALVSSVSSQVSCVVVPHDRNCWLLPPQQPNSRCVSVLSVCQNPPPPRDSNDACRSLVSSNVSCVVVVGDHDPDNVRNVVVVVSRVVD

Radius of gyration: 29.59 Å; chains: 1; bounding box: 55×56×96 Å